Protein AF-A0A846CM39-F1 (a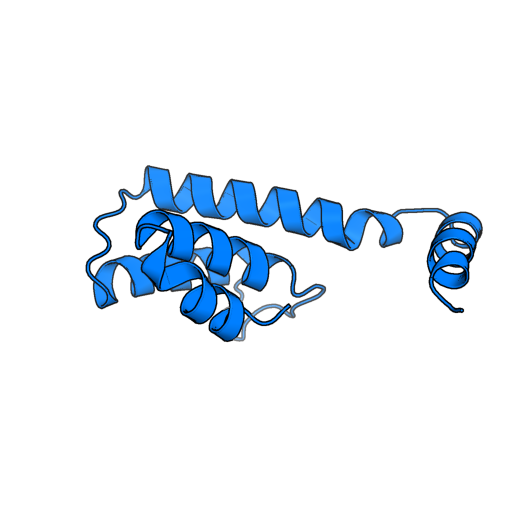fdb_monomer)

Nearest PDB structures (foldseek):
  8f5h-assembly1_A  TM=5.064E-01  e=7.065E-01  Mus musculus
  3n1e-assembly2_B  TM=4.448E-01  e=4.169E+00  Mus musculus

Mean predicted aligned error: 5.46 Å

pLDDT: mean 89.94, std 10.09, range [50.84, 97.75]

Radius of gyration: 15.95 Å; Cα contacts (8 Å, |Δi|>4): 79; chains: 1; bounding box: 31×35×42 Å

Structure (mmCIF, N/CA/C/O backbone):
data_AF-A0A846CM39-F1
#
_entry.id   AF-A0A846CM39-F1
#
loop_
_atom_site.group_PDB
_atom_site.id
_atom_site.type_symbol
_atom_site.label_atom_id
_atom_site.label_alt_id
_atom_site.label_comp_id
_atom_site.label_asym_id
_atom_site.label_entity_id
_atom_site.label_seq_id
_atom_site.pdbx_PDB_ins_code
_atom_site.Cartn_x
_atom_site.Cartn_y
_atom_site.Cartn_z
_atom_site.occupancy
_atom_site.B_iso_or_equiv
_atom_site.auth_seq_id
_atom_site.auth_comp_id
_atom_site.auth_asym_id
_atom_site.auth_atom_id
_atom_site.pdbx_PDB_model_num
ATOM 1 N N . MET A 1 1 ? -9.009 -4.241 -10.379 1.00 62.69 1 MET A N 1
AT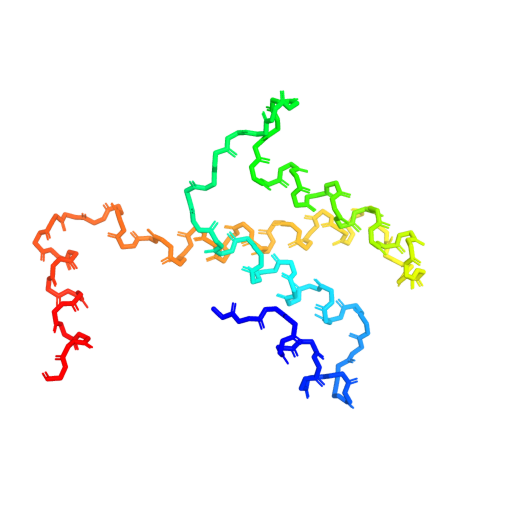OM 2 C CA . MET A 1 1 ? -10.070 -4.486 -9.369 1.00 62.69 1 MET A CA 1
ATOM 3 C C . MET A 1 1 ? -10.538 -3.164 -8.771 1.00 62.69 1 MET A C 1
ATOM 5 O O . MET A 1 1 ? -9.735 -2.246 -8.699 1.00 62.69 1 MET A O 1
ATOM 9 N N . SER A 1 2 ? -11.801 -3.052 -8.340 1.00 87.12 2 SER A N 1
ATOM 10 C CA . SER A 1 2 ? -12.319 -1.842 -7.675 1.00 87.12 2 SER A CA 1
ATOM 11 C C . SER A 1 2 ? -12.212 -1.961 -6.152 1.00 87.12 2 SER A C 1
ATOM 13 O O . SER A 1 2 ? -12.858 -2.824 -5.556 1.00 87.12 2 SER A O 1
ATOM 15 N N . ALA A 1 3 ? -11.422 -1.084 -5.521 1.00 91.31 3 ALA A N 1
ATOM 16 C CA . ALA A 1 3 ? -11.246 -1.056 -4.065 1.00 91.31 3 ALA A CA 1
ATOM 17 C C . ALA A 1 3 ? -12.563 -0.792 -3.316 1.00 91.31 3 ALA A C 1
ATOM 19 O O . ALA A 1 3 ? -12.812 -1.391 -2.274 1.00 91.31 3 ALA A O 1
ATOM 20 N N . VAL A 1 4 ? -13.437 0.050 -3.877 1.00 91.94 4 VAL A N 1
ATOM 21 C CA . VAL A 1 4 ? -14.748 0.378 -3.293 1.00 91.94 4 VAL A CA 1
ATOM 22 C C . VAL A 1 4 ? -15.652 -0.852 -3.243 1.00 91.94 4 VAL A C 1
ATOM 24 O O . VAL A 1 4 ? -16.272 -1.126 -2.218 1.00 91.94 4 VAL A O 1
ATOM 27 N N . VAL A 1 5 ? -15.696 -1.622 -4.334 1.00 93.19 5 VAL A N 1
ATOM 28 C CA . VAL A 1 5 ? -16.497 -2.853 -4.397 1.00 93.19 5 VAL A CA 1
ATOM 29 C C . VAL A 1 5 ? -15.956 -3.886 -3.412 1.00 93.19 5 VAL A C 1
ATOM 31 O O . VAL A 1 5 ? -16.727 -4.447 -2.639 1.00 93.19 5 VAL A O 1
ATOM 34 N N . ALA A 1 6 ? -14.635 -4.091 -3.394 1.00 92.56 6 ALA A N 1
ATOM 35 C CA . ALA A 1 6 ? -13.977 -5.006 -2.466 1.00 92.56 6 ALA A CA 1
ATOM 36 C C . ALA A 1 6 ? -14.306 -4.661 -1.004 1.00 92.56 6 ALA A C 1
ATOM 38 O O . ALA A 1 6 ? -14.704 -5.538 -0.240 1.00 92.56 6 ALA A O 1
ATOM 39 N N . ALA A 1 7 ? -14.212 -3.379 -0.640 1.00 93.00 7 ALA A N 1
ATOM 40 C CA . ALA A 1 7 ? -14.542 -2.905 0.696 1.00 93.00 7 ALA A CA 1
ATOM 41 C C . ALA A 1 7 ? -16.001 -3.201 1.064 1.00 93.00 7 ALA A C 1
ATOM 43 O O . ALA A 1 7 ? -16.261 -3.762 2.124 1.00 93.00 7 ALA A O 1
ATOM 44 N N . LYS A 1 8 ? -16.943 -2.875 0.170 1.00 94.38 8 LYS A N 1
ATOM 45 C CA . LYS A 1 8 ? -18.377 -3.009 0.445 1.00 94.38 8 LYS A CA 1
ATOM 46 C C . LYS A 1 8 ? -18.834 -4.460 0.551 1.00 94.38 8 LYS A C 1
ATOM 48 O O . LYS A 1 8 ? -19.649 -4.779 1.405 1.00 94.38 8 LYS A O 1
ATOM 53 N N . VAL A 1 9 ? -18.311 -5.340 -0.301 1.00 95.50 9 VAL A N 1
ATOM 54 C CA . VAL A 1 9 ? -18.668 -6.768 -0.291 1.00 95.50 9 VAL A CA 1
ATOM 55 C C . VAL A 1 9 ? -18.084 -7.481 0.930 1.00 95.50 9 VAL A C 1
ATOM 57 O O . VAL A 1 9 ? -18.699 -8.405 1.455 1.00 95.50 9 VAL A O 1
ATOM 60 N N . MET A 1 10 ? -16.906 -7.061 1.398 1.00 94.62 10 MET A N 1
ATOM 61 C CA . MET A 1 10 ? -16.213 -7.717 2.510 1.00 94.62 10 MET A CA 1
ATOM 62 C C . MET A 1 10 ? -16.509 -7.105 3.886 1.00 94.62 10 MET A C 1
ATOM 64 O O . MET A 1 10 ? -16.085 -7.675 4.891 1.00 94.62 10 MET A O 1
ATOM 68 N N . GLU A 1 11 ? -17.238 -5.986 3.961 1.00 94.56 11 GLU A N 1
ATOM 69 C CA . GLU A 1 11 ? -17.461 -5.247 5.215 1.00 94.56 11 GLU A CA 1
ATOM 70 C C . GLU A 1 11 ? -18.127 -6.082 6.319 1.00 94.56 11 GLU A C 1
ATOM 72 O O . GLU A 1 11 ? -17.862 -5.866 7.497 1.00 94.56 11 GLU A O 1
ATOM 77 N N . THR A 1 12 ? -18.955 -7.065 5.953 1.00 95.31 12 THR A N 1
ATOM 78 C CA . THR A 1 12 ? -19.648 -7.947 6.905 1.00 95.31 12 THR A CA 1
ATOM 79 C C . THR A 1 12 ? -18.774 -9.089 7.420 1.00 95.31 12 THR A C 1
ATOM 81 O O . THR A 1 12 ? -19.125 -9.728 8.408 1.00 95.31 12 THR A O 1
ATOM 84 N N . PHE A 1 13 ? -17.655 -9.374 6.750 1.00 95.62 13 PHE A N 1
ATOM 85 C CA . PHE A 1 13 ? -16.797 -10.528 7.034 1.00 95.62 13 PHE A CA 1
ATOM 86 C C . PHE A 1 13 ? -15.447 -10.134 7.633 1.00 95.62 13 PHE A C 1
ATOM 88 O O . PHE A 1 13 ? -14.803 -10.947 8.294 1.00 95.62 13 PHE A O 1
ATOM 95 N N . LEU A 1 14 ? -14.996 -8.903 7.387 1.00 95.38 14 LEU A N 1
ATOM 96 C CA . LEU A 1 14 ? -13.656 -8.447 7.724 1.00 95.38 14 LEU A CA 1
ATOM 97 C C . LEU A 1 14 ? -13.683 -7.229 8.642 1.00 95.38 14 LEU A C 1
ATOM 99 O O . LEU A 1 14 ? -14.540 -6.356 8.552 1.00 95.38 14 LEU A O 1
ATOM 103 N N . THR A 1 15 ? -12.681 -7.150 9.515 1.00 94.69 15 THR A N 1
ATOM 104 C CA . THR A 1 15 ? -12.487 -5.984 10.377 1.00 94.69 15 THR A CA 1
ATOM 105 C C . THR A 1 15 ? -12.046 -4.769 9.551 1.00 94.69 15 THR A C 1
ATOM 107 O O . THR A 1 15 ? -11.421 -4.934 8.496 1.00 94.69 15 THR A O 1
ATOM 110 N N . PRO A 1 16 ? -12.255 -3.536 10.052 1.00 93.56 16 PRO A N 1
ATOM 111 C CA . PRO A 1 16 ? -11.750 -2.326 9.402 1.00 93.56 16 PRO A CA 1
ATOM 112 C C . PRO A 1 16 ? -10.246 -2.374 9.107 1.00 93.56 16 PRO A C 1
ATOM 114 O O . PRO A 1 16 ? -9.812 -1.892 8.065 1.00 93.56 16 PRO A O 1
ATOM 117 N N . LYS A 1 17 ? -9.456 -3.018 9.981 1.00 94.62 17 LYS A N 1
ATOM 118 C CA . LYS A 1 17 ? -8.016 -3.227 9.771 1.00 94.62 17 LYS A CA 1
ATOM 119 C C . LYS A 1 17 ? -7.738 -4.079 8.529 1.00 94.62 17 LYS A C 1
ATOM 121 O O . LYS A 1 17 ? -6.917 -3.699 7.704 1.00 94.62 17 LYS A O 1
ATOM 126 N N . HIS A 1 18 ? -8.443 -5.198 8.360 1.00 95.19 18 HIS A N 1
ATOM 127 C CA . HIS A 1 18 ? -8.272 -6.054 7.182 1.00 95.19 18 HIS A CA 1
ATOM 128 C C . HIS A 1 18 ? -8.723 -5.356 5.894 1.00 95.19 18 HIS A C 1
ATOM 130 O O . HIS A 1 18 ? -8.022 -5.418 4.887 1.00 95.19 18 HIS A O 1
ATOM 136 N N . LEU A 1 19 ? -9.856 -4.646 5.925 1.00 95.50 19 LEU A N 1
ATOM 137 C CA . LEU A 1 19 ? -10.335 -3.876 4.772 1.00 95.50 19 LEU A CA 1
ATOM 138 C C . LEU A 1 19 ? -9.325 -2.799 4.365 1.00 95.50 19 LEU A C 1
ATOM 140 O O . LEU A 1 19 ? -9.048 -2.634 3.180 1.00 95.50 19 LEU A O 1
ATOM 144 N N . PHE A 1 20 ? -8.732 -2.115 5.344 1.00 95.19 20 PHE A N 1
ATOM 145 C CA . PHE A 1 20 ? -7.682 -1.126 5.124 1.00 95.19 20 PHE A CA 1
ATOM 146 C C . PHE A 1 20 ? -6.455 -1.725 4.425 1.00 95.19 20 PHE A C 1
ATOM 148 O O . PHE A 1 20 ? -5.980 -1.153 3.444 1.00 95.19 20 PHE A O 1
ATOM 155 N N . GLU A 1 21 ? -5.978 -2.896 4.867 1.00 95.69 21 GLU A N 1
ATOM 156 C CA . GLU A 1 21 ? -4.864 -3.592 4.207 1.00 95.69 21 GLU A CA 1
ATOM 157 C C . GLU A 1 21 ? -5.205 -3.997 2.764 1.00 95.69 21 GLU A C 1
ATOM 159 O O . GLU A 1 21 ? -4.394 -3.807 1.855 1.00 95.69 21 GLU A O 1
ATOM 164 N N . ILE A 1 22 ? -6.411 -4.522 2.535 1.00 95.31 22 ILE A N 1
ATOM 165 C CA . ILE A 1 22 ? -6.862 -4.958 1.206 1.00 95.31 22 ILE A CA 1
ATOM 166 C C . ILE A 1 22 ? -6.976 -3.769 0.250 1.00 95.31 22 ILE A C 1
ATOM 168 O O . ILE A 1 22 ? -6.490 -3.837 -0.878 1.00 95.31 22 ILE A O 1
ATOM 172 N N . ILE A 1 23 ? -7.584 -2.667 0.693 1.00 95.50 23 ILE A N 1
ATOM 173 C CA . ILE A 1 23 ? -7.702 -1.441 -0.104 1.00 95.50 23 ILE A CA 1
ATOM 174 C C . ILE A 1 23 ? -6.310 -0.905 -0.456 1.00 95.50 23 ILE A C 1
ATOM 176 O O . ILE A 1 23 ? -6.074 -0.561 -1.613 1.00 95.50 23 ILE A O 1
ATOM 180 N N . ALA A 1 24 ? -5.379 -0.884 0.506 1.00 96.38 24 ALA A N 1
ATOM 181 C CA . ALA A 1 24 ? -4.001 -0.462 0.267 1.00 96.38 24 ALA A CA 1
ATOM 182 C C . ALA A 1 24 ? -3.313 -1.314 -0.811 1.00 96.38 24 ALA A C 1
ATOM 184 O O . ALA A 1 24 ? -2.652 -0.778 -1.701 1.00 96.38 24 ALA A O 1
ATOM 185 N N . CYS A 1 25 ? -3.525 -2.632 -0.768 1.00 96.00 25 CYS A N 1
ATOM 186 C CA . CYS A 1 25 ? -3.008 -3.565 -1.762 1.00 96.00 25 CYS A CA 1
ATOM 187 C C . CYS A 1 25 ? -3.583 -3.289 -3.157 1.00 96.00 25 CYS A C 1
ATOM 189 O O . CYS A 1 25 ? -2.825 -3.233 -4.122 1.00 96.00 25 CYS A O 1
ATOM 191 N N . ILE A 1 26 ? -4.898 -3.071 -3.270 1.00 94.69 26 ILE A N 1
ATOM 192 C CA . ILE A 1 26 ? -5.553 -2.775 -4.554 1.00 94.69 26 ILE A CA 1
ATOM 193 C C . ILE A 1 26 ? -5.045 -1.446 -5.128 1.00 94.69 26 ILE A C 1
ATOM 195 O O . ILE A 1 26 ? -4.674 -1.395 -6.297 1.00 94.69 26 ILE A O 1
ATOM 199 N N .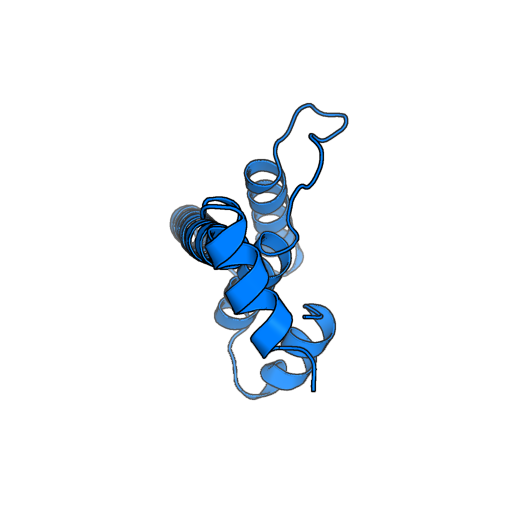 GLU A 1 27 ? -4.962 -0.388 -4.320 1.00 94.12 27 GLU A N 1
ATOM 200 C CA . GLU A 1 27 ? -4.441 0.916 -4.760 1.00 94.12 27 GLU A CA 1
ATOM 201 C C . GLU A 1 27 ? -2.983 0.806 -5.247 1.00 94.12 27 GLU A C 1
ATOM 203 O O . GLU A 1 27 ? -2.616 1.393 -6.266 1.00 94.12 27 GLU A O 1
ATOM 208 N N . ALA A 1 28 ? -2.152 0.014 -4.558 1.00 94.38 28 ALA A N 1
ATOM 209 C CA . ALA A 1 28 ? -0.758 -0.202 -4.945 1.00 94.38 28 ALA A CA 1
ATOM 210 C C . ALA A 1 28 ? -0.606 -0.931 -6.288 1.00 94.38 28 ALA A C 1
ATOM 212 O O . ALA A 1 28 ? 0.401 -0.731 -6.964 1.00 94.38 28 ALA A O 1
ATOM 213 N N . THR A 1 29 ? -1.582 -1.759 -6.684 1.00 93.50 29 THR A N 1
ATOM 214 C CA . THR A 1 29 ? -1.562 -2.472 -7.976 1.00 93.50 29 THR A CA 1
ATOM 215 C C . THR A 1 29 ? -1.889 -1.603 -9.185 1.00 93.50 29 THR A C 1
ATOM 217 O O . THR A 1 29 ? -1.757 -2.074 -10.304 1.00 93.50 29 THR A O 1
ATOM 220 N N . ILE A 1 30 ? -2.271 -0.333 -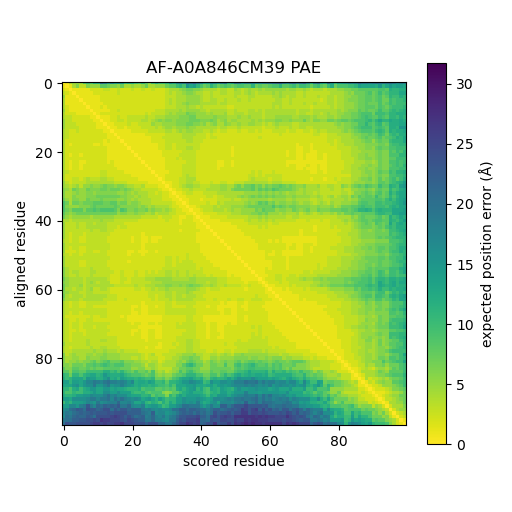9.012 1.00 90.81 30 ILE A N 1
ATOM 221 C CA . ILE A 1 30 ? -2.423 0.589 -10.146 1.00 90.81 30 ILE A CA 1
ATOM 222 C C . ILE A 1 30 ? -1.013 0.914 -10.670 1.00 90.81 30 ILE A C 1
ATOM 224 O O . ILE A 1 30 ? -0.274 1.633 -9.983 1.00 90.81 30 ILE A O 1
ATOM 228 N N . PRO A 1 31 ? -0.608 0.398 -11.847 1.00 84.44 31 PRO A N 1
ATOM 229 C CA . PRO A 1 31 ? 0.781 0.444 -12.275 1.00 84.44 31 PRO A CA 1
ATOM 230 C C . PRO A 1 31 ? 1.141 1.807 -12.886 1.00 84.44 31 PRO A C 1
ATOM 232 O O . PRO A 1 31 ? 0.271 2.581 -13.280 1.00 84.44 31 PRO A O 1
ATOM 235 N N . PHE A 1 32 ? 2.446 2.087 -12.979 1.00 85.62 32 PHE A N 1
ATOM 236 C CA . PHE A 1 32 ? 3.019 3.228 -13.717 1.00 85.62 32 PHE A CA 1
ATOM 237 C C . PHE A 1 32 ? 2.435 4.605 -13.362 1.00 85.62 32 PHE A C 1
ATOM 239 O O . PHE A 1 32 ? 2.297 5.481 -14.217 1.00 85.62 32 PHE A O 1
ATOM 246 N N . GLN A 1 33 ? 2.094 4.823 -12.091 1.00 89.06 33 GLN A N 1
ATOM 247 C CA . GLN A 1 33 ? 1.593 6.125 -11.668 1.00 89.06 33 GLN A CA 1
ATOM 248 C C . GLN A 1 33 ? 2.709 7.182 -11.743 1.00 89.06 33 GLN A C 1
ATOM 250 O O . GLN A 1 33 ? 3.804 6.945 -11.224 1.00 89.06 33 GLN A O 1
ATOM 255 N N . PRO A 1 34 ? 2.438 8.373 -12.303 1.00 92.06 34 PRO A N 1
ATOM 256 C CA . PRO A 1 34 ? 3.421 9.446 -12.357 1.00 92.06 34 PRO A CA 1
ATOM 257 C C . PRO A 1 34 ? 3.734 9.976 -10.954 1.00 92.06 34 PRO A C 1
ATOM 259 O O . PRO A 1 34 ? 2.924 9.846 -10.025 1.00 92.06 34 PRO A O 1
ATOM 262 N N . ILE A 1 35 ? 4.893 10.623 -10.818 1.00 94.12 35 ILE A N 1
ATOM 263 C CA . ILE A 1 35 ? 5.273 11.379 -9.619 1.00 94.12 35 ILE A CA 1
ATOM 264 C C . ILE A 1 35 ? 4.233 12.488 -9.376 1.00 94.12 35 ILE A C 1
ATOM 266 O O . ILE A 1 35 ? 3.708 13.081 -10.320 1.00 94.12 35 ILE A O 1
ATOM 270 N N . SER A 1 36 ? 3.879 12.730 -8.110 1.00 92.38 36 SER A N 1
ATOM 271 C CA . SER A 1 36 ? 2.957 13.810 -7.731 1.00 92.38 36 SER A CA 1
ATOM 272 C C . SER A 1 36 ? 3.501 15.185 -8.118 1.00 92.38 36 SER A C 1
ATOM 274 O O . SER A 1 36 ? 4.709 15.363 -8.257 1.00 92.38 36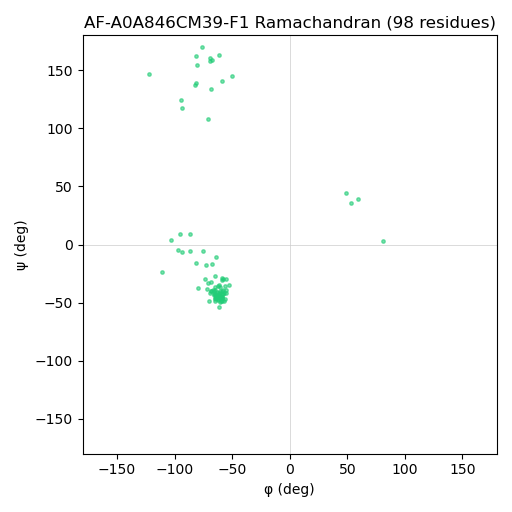 SER A O 1
ATOM 276 N N . LYS A 1 37 ? 2.625 16.196 -8.155 1.00 92.50 37 LYS A N 1
ATOM 277 C CA . LYS A 1 37 ? 3.045 17.607 -8.232 1.00 92.50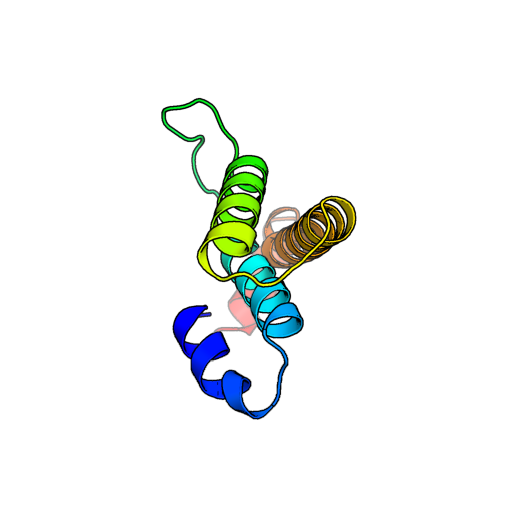 37 LYS A CA 1
ATOM 278 C C . LYS A 1 37 ? 3.995 17.988 -7.087 1.00 92.50 37 LYS A C 1
ATOM 280 O O . LYS A 1 37 ? 4.883 18.804 -7.286 1.00 92.50 37 LYS A O 1
ATOM 285 N N . ASP A 1 38 ? 3.845 17.335 -5.936 1.00 92.12 38 ASP A N 1
ATOM 286 C CA . ASP A 1 38 ? 4.668 17.531 -4.734 1.00 92.12 38 ASP A CA 1
ATOM 287 C C . ASP A 1 38 ? 5.956 16.682 -4.721 1.00 92.12 38 ASP A C 1
ATOM 289 O O . ASP A 1 38 ? 6.617 16.575 -3.694 1.00 92.12 38 ASP A O 1
ATOM 293 N N . GLY A 1 39 ? 6.298 16.015 -5.830 1.00 93.81 39 GLY A N 1
ATOM 294 C CA . GLY A 1 39 ? 7.518 15.205 -5.945 1.00 93.81 39 GLY A CA 1
ATOM 295 C C . GLY A 1 39 ? 7.435 13.792 -5.353 1.00 93.81 39 GLY A C 1
ATOM 296 O O . GLY A 1 39 ? 8.420 13.063 -5.393 1.00 93.81 39 GLY A O 1
ATOM 297 N N . LEU A 1 40 ? 6.272 13.375 -4.843 1.00 93.88 40 LEU A N 1
ATOM 298 C CA . LEU A 1 40 ? 6.096 12.068 -4.199 1.00 93.88 40 LEU A CA 1
ATOM 299 C C . LEU A 1 40 ? 5.876 10.932 -5.201 1.00 93.88 40 LEU A C 1
ATOM 301 O O . LEU A 1 40 ? 5.059 11.051 -6.123 1.00 93.88 40 LEU A O 1
ATOM 305 N N . ASN A 1 41 ? 6.529 9.795 -4.967 1.00 94.19 41 ASN A N 1
ATOM 306 C CA . ASN A 1 41 ? 6.265 8.560 -5.703 1.00 94.19 41 ASN A CA 1
ATOM 307 C C . ASN A 1 41 ? 4.958 7.880 -5.236 1.00 94.19 41 ASN A C 1
ATOM 309 O O . ASN A 1 41 ? 4.338 8.261 -4.240 1.00 94.19 41 ASN A O 1
ATOM 313 N N . ALA A 1 42 ? 4.505 6.863 -5.976 1.00 93.62 42 ALA A N 1
ATOM 314 C CA . ALA A 1 42 ? 3.236 6.182 -5.704 1.00 93.62 42 ALA A CA 1
ATOM 315 C C . ALA A 1 42 ? 3.166 5.571 -4.291 1.00 93.62 42 ALA A C 1
ATOM 317 O O . ALA A 1 42 ? 2.137 5.675 -3.622 1.00 93.62 42 ALA A O 1
ATOM 318 N N . THR A 1 43 ? 4.271 4.992 -3.818 1.00 94.06 43 THR A N 1
ATOM 319 C CA . THR A 1 43 ? 4.374 4.360 -2.496 1.00 94.06 43 THR A CA 1
ATOM 320 C C . THR A 1 43 ? 4.313 5.389 -1.370 1.00 94.06 43 THR A C 1
ATOM 322 O O . THR A 1 43 ? 3.624 5.179 -0.374 1.00 94.06 43 THR A O 1
ATOM 325 N N . GLU A 1 44 ? 4.989 6.526 -1.528 1.00 95.44 44 GLU A N 1
ATOM 326 C CA . GLU A 1 44 ? 4.952 7.634 -0.567 1.00 95.44 44 GLU A CA 1
ATOM 327 C C . GLU A 1 44 ? 3.554 8.245 -0.472 1.00 95.44 44 GLU A C 1
ATOM 329 O O . GLU A 1 44 ? 3.051 8.475 0.630 1.00 95.44 44 GLU A O 1
ATOM 334 N N . ARG A 1 45 ? 2.886 8.437 -1.617 1.00 95.44 45 ARG A N 1
ATOM 335 C CA . ARG A 1 45 ? 1.487 8.880 -1.642 1.00 95.44 45 ARG A CA 1
ATOM 336 C C . ARG A 1 45 ? 0.568 7.889 -0.945 1.00 95.44 45 ARG A C 1
ATOM 338 O O . ARG A 1 45 ? -0.281 8.308 -0.160 1.00 95.44 45 ARG A O 1
ATOM 345 N N . LEU A 1 46 ? 0.722 6.591 -1.217 1.00 95.69 46 LEU A N 1
ATOM 346 C CA . LEU A 1 46 ? -0.050 5.547 -0.544 1.00 95.69 46 LEU A CA 1
ATOM 347 C C . LEU A 1 46 ? 0.149 5.649 0.968 1.00 95.69 46 LEU A C 1
ATOM 349 O O . LEU A 1 46 ? -0.820 5.712 1.717 1.00 95.69 46 LEU A O 1
ATOM 353 N N . TYR A 1 47 ? 1.396 5.752 1.414 1.00 97.00 47 TYR A N 1
ATOM 354 C CA . TYR A 1 47 ? 1.718 5.871 2.825 1.00 97.00 47 TYR A CA 1
ATOM 355 C C . TYR A 1 47 ? 1.063 7.092 3.496 1.00 97.00 47 TYR A C 1
ATOM 357 O O . TYR A 1 47 ? 0.460 6.960 4.564 1.00 97.00 47 TYR A O 1
ATOM 365 N N . GLN A 1 48 ? 1.112 8.266 2.859 1.00 96.25 48 GLN A N 1
ATOM 366 C CA . GLN A 1 48 ? 0.443 9.471 3.363 1.00 96.25 48 GLN A CA 1
ATOM 367 C C . GLN A 1 48 ? -1.079 9.305 3.428 1.00 96.25 48 GLN A C 1
ATOM 369 O O . GLN A 1 48 ? -1.674 9.552 4.479 1.00 96.25 48 GLN A O 1
ATOM 374 N N . LYS A 1 49 ? -1.702 8.798 2.354 1.00 95.19 49 LYS A N 1
ATOM 375 C CA . LYS A 1 49 ? -3.146 8.517 2.314 1.00 95.19 49 LYS A CA 1
ATOM 376 C C . LYS A 1 49 ? -3.567 7.559 3.428 1.00 95.19 49 LYS A C 1
ATOM 378 O O . LYS A 1 49 ? -4.601 7.776 4.058 1.00 95.19 49 LYS A O 1
ATOM 383 N N . LEU A 1 50 ? -2.777 6.519 3.696 1.00 96.62 50 LEU A N 1
ATOM 384 C CA . LEU A 1 50 ? -3.056 5.557 4.762 1.00 96.62 50 LEU A CA 1
ATOM 385 C C . LEU A 1 50 ? -2.965 6.208 6.146 1.00 96.62 50 LEU A C 1
ATOM 387 O O . LEU A 1 50 ? -3.864 6.006 6.961 1.00 96.62 50 LEU A O 1
ATOM 391 N N . LYS A 1 51 ? -1.951 7.043 6.408 1.00 97.31 51 LYS A N 1
ATOM 392 C CA . LYS A 1 51 ? -1.871 7.806 7.665 1.00 97.31 51 LYS A CA 1
ATOM 393 C C . LYS A 1 51 ? -3.086 8.705 7.862 1.00 97.31 51 LYS A C 1
ATOM 395 O O . LYS A 1 51 ? -3.697 8.677 8.926 1.00 97.31 51 LYS A O 1
ATOM 400 N N . GLU A 1 52 ? -3.455 9.472 6.839 1.00 96.38 52 GLU A N 1
ATOM 401 C CA . GLU A 1 52 ? -4.630 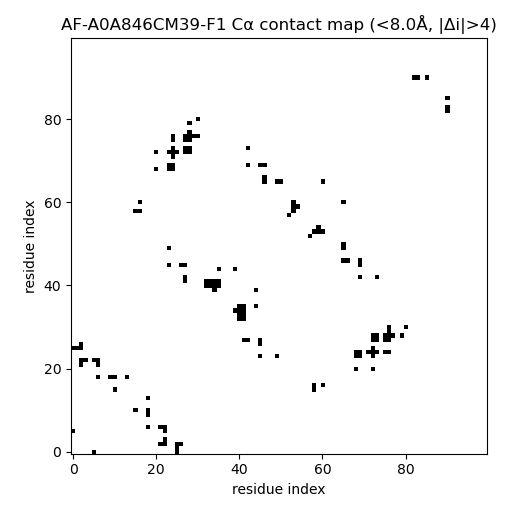10.340 6.902 1.00 96.38 52 GLU A CA 1
ATOM 402 C C . GLU A 1 52 ? -5.917 9.552 7.127 1.00 96.38 52 GLU A C 1
ATOM 404 O O . GLU A 1 52 ? -6.752 9.953 7.932 1.00 96.38 52 GLU A O 1
ATOM 409 N N . THR A 1 53 ? -6.079 8.429 6.430 1.00 95.31 53 THR A N 1
ATOM 410 C CA . THR A 1 53 ? -7.276 7.588 6.517 1.00 95.31 53 THR A CA 1
ATOM 411 C C . THR A 1 53 ? -7.384 6.917 7.884 1.00 95.31 53 THR A C 1
ATOM 413 O O . THR A 1 53 ? -8.470 6.891 8.455 1.00 95.31 53 THR A O 1
ATOM 416 N N . ASN A 1 54 ? -6.269 6.443 8.451 1.00 96.31 54 ASN A N 1
ATOM 417 C CA . ASN A 1 54 ? -6.229 5.879 9.802 1.00 96.31 54 ASN A CA 1
ATOM 418 C C . ASN A 1 54 ? -6.723 6.890 10.848 1.00 96.31 54 ASN A C 1
ATOM 420 O O . ASN A 1 54 ? -7.513 6.524 11.716 1.00 96.31 54 ASN A O 1
ATOM 424 N N . THR A 1 55 ? -6.311 8.158 10.719 1.00 95.81 55 THR A N 1
ATOM 425 C CA . THR A 1 55 ? -6.778 9.252 11.583 1.00 95.81 55 THR A CA 1
ATOM 426 C C . THR A 1 55 ? -8.241 9.607 11.313 1.00 95.81 55 THR A C 1
ATOM 428 O O . THR A 1 55 ? -9.031 9.691 12.244 1.00 95.81 55 THR A O 1
ATOM 431 N N . LYS A 1 56 ? -8.632 9.790 10.045 1.00 96.19 56 LYS A N 1
ATOM 432 C CA . LYS A 1 56 ? -9.996 10.199 9.656 1.00 96.19 56 LYS A CA 1
ATOM 433 C C . LYS A 1 56 ? -11.057 9.169 10.058 1.00 96.19 56 LYS A C 1
ATOM 435 O O . LYS A 1 56 ? -12.163 9.553 10.418 1.00 96.19 56 LYS A O 1
ATOM 440 N N . LEU A 1 57 ? -10.728 7.879 9.987 1.00 93.00 57 LEU A N 1
ATOM 441 C CA . LEU A 1 57 ? -11.652 6.774 10.259 1.00 93.00 57 LEU A CA 1
ATOM 442 C C . LEU A 1 57 ? -11.442 6.118 11.634 1.00 93.00 57 LEU A C 1
ATOM 444 O O . LEU A 1 57 ? -12.118 5.138 11.933 1.00 93.00 57 LEU A O 1
ATOM 448 N N . ASN A 1 58 ? -10.525 6.633 12.465 1.00 94.00 58 ASN A N 1
ATOM 449 C CA . ASN A 1 58 ? -10.202 6.099 13.797 1.00 94.00 58 ASN A CA 1
ATOM 450 C C . ASN A 1 58 ? -9.948 4.576 13.813 1.00 94.00 58 ASN A C 1
ATOM 452 O O . ASN A 1 58 ? -10.429 3.855 14.686 1.00 94.00 58 ASN A O 1
ATOM 456 N N . ILE A 1 59 ? -9.178 4.071 12.840 1.00 92.12 59 ILE A N 1
ATOM 457 C CA . ILE A 1 59 ? -8.887 2.627 12.702 1.00 92.12 59 ILE A CA 1
ATOM 458 C C . ILE A 1 59 ? -7.915 2.146 13.802 1.00 92.12 59 ILE A C 1
ATOM 460 O O . ILE A 1 59 ? -7.845 0.951 14.099 1.00 92.12 59 ILE A O 1
ATOM 464 N N . ASN A 1 60 ? -7.211 3.076 14.461 1.00 94.38 60 ASN A N 1
ATOM 465 C CA . ASN A 1 60 ? -6.283 2.824 15.570 1.00 94.38 60 ASN A CA 1
ATOM 466 C C . ASN A 1 60 ? -5.127 1.877 15.198 1.00 94.38 60 ASN A C 1
ATOM 468 O O . ASN A 1 60 ? -4.724 1.023 15.990 1.00 94.38 60 ASN A O 1
ATOM 472 N N . LEU A 1 61 ? -4.589 2.019 13.983 1.00 94.00 61 LEU A N 1
ATOM 473 C CA . LEU A 1 61 ? -3.334 1.378 13.588 1.00 94.00 61 LEU A CA 1
ATOM 474 C C . LEU A 1 61 ? -2.139 2.189 14.091 1.00 94.00 61 LEU A C 1
ATOM 476 O O . LEU A 1 61 ? -2.110 3.420 13.992 1.00 94.00 61 LEU A O 1
ATOM 480 N N . SER A 1 62 ? -1.130 1.481 14.583 1.00 96.38 62 SER A N 1
ATOM 481 C CA . SER A 1 62 ? 0.188 2.028 14.880 1.00 96.38 62 SER A CA 1
ATOM 482 C C . SER A 1 62 ? 0.945 2.396 13.600 1.00 96.38 62 SER A C 1
ATOM 484 O O . SER A 1 62 ? 0.683 1.885 12.510 1.00 96.38 62 SER A O 1
ATOM 486 N N . TYR A 1 63 ? 1.959 3.251 13.741 1.00 94.69 63 TYR A N 1
ATOM 487 C CA . TYR A 1 63 ? 2.867 3.592 12.643 1.00 94.69 63 TYR A CA 1
ATOM 488 C C . TYR A 1 63 ? 3.523 2.344 12.023 1.00 94.69 63 TYR A C 1
ATOM 490 O O . TYR A 1 63 ? 3.654 2.253 10.804 1.00 94.69 63 TYR A O 1
ATOM 498 N N . GLY A 1 64 ? 3.893 1.366 12.861 1.00 96.81 64 GLY A N 1
ATOM 499 C CA . GLY A 1 64 ? 4.472 0.097 12.418 1.00 96.81 64 GLY A CA 1
ATOM 500 C C . GLY A 1 64 ? 3.503 -0.735 11.577 1.00 96.81 64 GLY A C 1
ATOM 501 O O . GLY A 1 64 ? 3.886 -1.219 10.516 1.00 96.81 64 GLY A O 1
ATOM 502 N N . GLU A 1 65 ? 2.235 -0.841 11.986 1.00 96.81 65 GLU A N 1
ATOM 503 C CA . GLU A 1 65 ? 1.207 -1.556 11.212 1.00 96.81 65 GLU A CA 1
ATOM 504 C C . GLU A 1 65 ? 0.955 -0.899 9.843 1.00 96.81 65 GLU A C 1
ATOM 506 O O . GLU A 1 65 ? 0.843 -1.595 8.831 1.00 96.81 65 GLU A O 1
ATOM 511 N N . ILE A 1 66 ? 0.920 0.438 9.778 1.00 97.25 66 ILE A N 1
ATOM 512 C CA . ILE A 1 66 ? 0.769 1.162 8.504 1.00 97.25 66 ILE A CA 1
ATOM 513 C C . ILE A 1 66 ? 1.977 0.899 7.597 1.00 97.25 66 ILE A C 1
ATOM 515 O O . ILE A 1 66 ? 1.815 0.627 6.407 1.00 97.25 66 ILE A O 1
ATOM 519 N N . TYR A 1 67 ? 3.190 0.947 8.148 1.00 97.31 67 TYR A N 1
ATOM 520 C CA . TYR A 1 67 ? 4.408 0.685 7.388 1.00 97.31 67 TYR A CA 1
ATOM 521 C C . TYR A 1 67 ? 4.452 -0.748 6.834 1.00 97.31 67 TYR A C 1
ATOM 523 O O . TYR A 1 67 ? 4.747 -0.951 5.653 1.00 97.31 67 TYR A O 1
ATOM 531 N N . GLU A 1 68 ? 4.087 -1.747 7.641 1.00 97.75 68 GLU A N 1
ATOM 532 C CA . GLU A 1 68 ? 3.990 -3.133 7.173 1.00 97.75 68 GLU A CA 1
ATOM 533 C C . GLU A 1 68 ? 2.894 -3.315 6.115 1.00 97.75 68 GLU A C 1
ATOM 535 O O . GLU A 1 68 ? 3.104 -4.036 5.137 1.00 97.75 68 GLU A O 1
ATOM 540 N N . THR A 1 69 ? 1.768 -2.608 6.238 1.00 97.56 69 THR A N 1
ATOM 541 C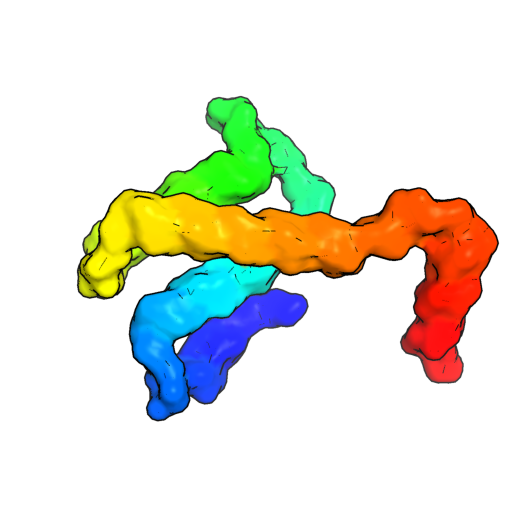 CA . THR A 1 69 ? 0.710 -2.592 5.214 1.00 97.56 69 THR A CA 1
ATOM 542 C C . THR A 1 69 ? 1.240 -2.085 3.872 1.00 97.56 69 THR A C 1
ATOM 544 O O . THR A 1 69 ? 1.019 -2.717 2.835 1.00 97.56 69 THR A O 1
ATOM 547 N N . VAL A 1 70 ? 2.003 -0.987 3.873 1.00 97.56 70 VAL A N 1
ATOM 548 C CA . VAL A 1 70 ? 2.636 -0.463 2.653 1.00 97.56 70 VAL A CA 1
ATOM 549 C C . VAL A 1 70 ? 3.619 -1.473 2.070 1.00 97.56 70 VAL A C 1
ATOM 551 O O . VAL A 1 70 ? 3.568 -1.749 0.873 1.00 97.56 70 VAL A O 1
ATOM 554 N N . LYS A 1 71 ? 4.469 -2.095 2.895 1.00 97.56 71 LYS A N 1
ATOM 555 C CA . LYS A 1 71 ? 5.414 -3.124 2.428 1.00 97.56 71 LYS A CA 1
ATOM 556 C C . LYS A 1 71 ? 4.715 -4.315 1.776 1.00 97.56 71 LYS A C 1
ATOM 558 O O . LYS A 1 71 ? 5.162 -4.770 0.723 1.00 97.56 71 LYS A O 1
ATOM 563 N N . LYS A 1 72 ? 3.637 -4.827 2.380 1.00 96.69 72 LYS A N 1
ATOM 564 C CA . LYS A 1 72 ? 2.816 -5.899 1.788 1.00 96.69 72 LYS A CA 1
ATOM 565 C C . LYS A 1 72 ? 2.261 -5.465 0.428 1.00 96.69 72 LYS A C 1
ATOM 567 O O . LYS A 1 72 ? 2.397 -6.202 -0.546 1.00 96.69 72 LYS A O 1
ATOM 572 N N . SER A 1 73 ? 1.720 -4.250 0.359 1.00 96.38 73 SER A N 1
ATOM 573 C CA . SER A 1 73 ? 1.109 -3.689 -0.851 1.00 96.38 73 SER A CA 1
ATOM 574 C C . SER A 1 73 ? 2.121 -3.539 -1.995 1.00 96.38 73 SER A C 1
ATOM 576 O O . SER A 1 73 ? 1.845 -3.962 -3.112 1.00 96.38 73 SER A O 1
ATOM 578 N N . VAL A 1 74 ? 3.329 -3.036 -1.708 1.00 94.94 74 VAL A N 1
ATOM 579 C CA . VAL A 1 74 ? 4.420 -2.902 -2.695 1.00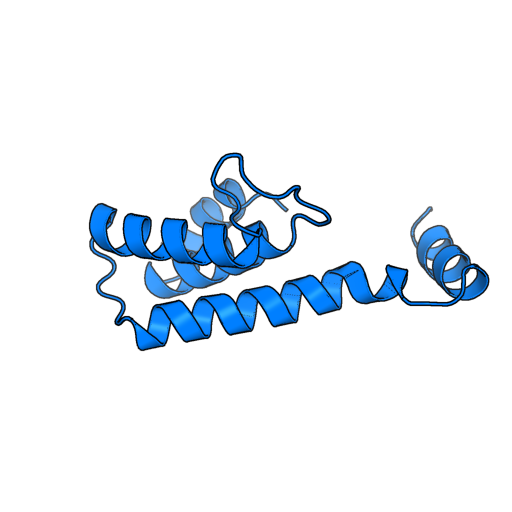 94.94 74 VAL A CA 1
ATOM 580 C C . VAL A 1 74 ? 4.917 -4.261 -3.190 1.00 94.94 74 VAL A C 1
ATOM 582 O O . VAL A 1 74 ? 5.191 -4.440 -4.372 1.00 94.94 74 VAL A O 1
ATOM 585 N N . ARG A 1 75 ? 5.036 -5.255 -2.301 1.00 95.31 75 ARG A N 1
ATOM 586 C CA . ARG A 1 75 ? 5.416 -6.617 -2.714 1.00 95.31 75 ARG A CA 1
ATOM 587 C C . ARG A 1 75 ? 4.384 -7.217 -3.663 1.00 95.31 75 ARG A C 1
ATOM 589 O O . ARG A 1 75 ? 4.765 -7.862 -4.637 1.00 95.31 75 ARG A O 1
ATOM 596 N N . LEU A 1 76 ? 3.099 -7.008 -3.376 1.00 94.56 76 LEU A N 1
ATOM 597 C CA . LEU A 1 76 ? 2.021 -7.474 -4.238 1.00 94.56 76 LEU A CA 1
ATOM 598 C C . LEU A 1 76 ? 2.057 -6.773 -5.599 1.00 94.56 76 LEU A C 1
ATOM 600 O O . LEU A 1 76 ? 2.020 -7.464 -6.612 1.00 94.56 76 LEU A O 1
ATOM 604 N N . SER A 1 77 ? 2.178 -5.444 -5.629 1.00 93.12 77 SER A N 1
ATOM 605 C CA . SER A 1 77 ? 2.185 -4.685 -6.883 1.00 93.12 77 SER A CA 1
ATOM 606 C C . SER A 1 77 ? 3.390 -5.009 -7.762 1.00 93.12 77 SER A C 1
ATOM 608 O O . SER A 1 77 ? 3.232 -5.198 -8.962 1.00 93.12 77 SER A O 1
ATOM 610 N N . ASN A 1 78 ? 4.576 -5.188 -7.175 1.00 91.69 78 ASN A N 1
ATOM 611 C CA . ASN A 1 78 ? 5.759 -5.624 -7.920 1.00 91.69 78 ASN A CA 1
ATOM 612 C C . ASN A 1 78 ? 5.570 -7.013 -8.549 1.00 91.69 78 ASN A C 1
ATOM 614 O O . ASN A 1 78 ? 6.081 -7.272 -9.636 1.00 91.69 78 ASN A O 1
ATOM 618 N N . ARG A 1 79 ? 4.837 -7.913 -7.879 1.00 89.88 79 ARG A N 1
ATOM 619 C CA . ARG A 1 79 ? 4.495 -9.225 -8.441 1.00 89.88 79 ARG A CA 1
ATOM 620 C C . ARG A 1 79 ? 3.456 -9.107 -9.557 1.00 89.88 79 ARG A C 1
ATOM 622 O O . ARG A 1 79 ? 3.585 -9.813 -10.552 1.00 89.88 79 ARG A O 1
ATOM 629 N N . ASP A 1 80 ? 2.478 -8.219 -9.405 1.00 88.25 80 ASP A N 1
ATOM 630 C CA . ASP A 1 80 ? 1.415 -7.967 -10.387 1.00 88.25 80 ASP A CA 1
ATOM 631 C C . ASP A 1 80 ? 1.980 -7.529 -11.748 1.00 88.25 80 ASP A C 1
ATOM 633 O O . ASP A 1 80 ? 1.579 -8.034 -12.791 1.00 88.25 80 ASP A O 1
ATOM 637 N N . VAL A 1 81 ? 3.016 -6.684 -11.738 1.00 87.00 81 VAL A N 1
ATOM 638 C CA . VAL A 1 81 ? 3.697 -6.225 -12.963 1.00 87.00 81 VAL A CA 1
ATOM 639 C C . VAL A 1 81 ? 4.949 -7.030 -13.326 1.00 87.00 81 VAL A C 1
ATOM 641 O O . VAL A 1 81 ? 5.685 -6.644 -14.232 1.00 87.00 81 VAL A O 1
ATOM 644 N N . SER A 1 82 ? 5.221 -8.155 -12.657 1.00 85.75 82 SER A N 1
ATOM 645 C CA . SER A 1 82 ? 6.464 -8.923 -12.868 1.00 85.75 82 SER A CA 1
ATOM 646 C C . SER A 1 82 ? 6.654 -9.404 -14.313 1.00 85.75 82 SER A C 1
ATOM 648 O O . SER A 1 82 ? 7.784 -9.486 -14.794 1.00 85.75 82 SER A O 1
ATOM 650 N N . GLY A 1 83 ? 5.557 -9.637 -15.043 1.00 81.00 83 GLY A N 1
ATOM 651 C CA . GLY A 1 83 ? 5.583 -9.999 -16.462 1.00 81.00 83 GLY A CA 1
ATOM 652 C C . GLY A 1 83 ? 6.276 -8.962 -17.353 1.00 81.00 83 GLY A C 1
ATOM 653 O O . GLY A 1 83 ? 6.936 -9.347 -18.312 1.00 81.00 83 GLY A O 1
ATOM 654 N N . PHE A 1 84 ? 6.228 -7.671 -17.005 1.00 82.56 84 PHE A N 1
ATOM 655 C CA . PHE A 1 84 ? 6.885 -6.602 -17.774 1.00 82.56 84 PHE A CA 1
ATOM 656 C C . PHE A 1 84 ? 8.418 -6.669 -17.733 1.00 82.56 84 PHE A C 1
ATOM 658 O O . PHE A 1 84 ? 9.078 -6.054 -18.566 1.00 82.56 84 PHE A O 1
ATOM 665 N N . ALA A 1 85 ? 8.991 -7.409 -16.781 1.00 83.00 85 ALA A N 1
ATOM 666 C CA . ALA A 1 85 ? 10.427 -7.665 -16.720 1.00 83.00 85 ALA A CA 1
ATOM 667 C C . ALA A 1 85 ? 10.857 -8.883 -17.564 1.00 83.00 85 ALA A C 1
ATOM 669 O O . ALA A 1 85 ? 12.050 -9.164 -17.667 1.00 83.00 85 ALA A O 1
ATOM 670 N N . SER A 1 86 ? 9.906 -9.628 -18.141 1.00 84.56 86 SER A N 1
ATOM 671 C CA . SER A 1 86 ? 10.198 -10.814 -18.952 1.00 84.56 86 SER A CA 1
ATOM 672 C C . SER A 1 86 ? 10.616 -10.435 -20.379 1.00 84.56 86 SER A C 1
ATOM 674 O O . SER A 1 86 ? 10.195 -9.395 -20.888 1.00 84.56 86 SER A O 1
ATOM 676 N N . PRO A 1 87 ? 11.397 -11.290 -21.069 1.00 85.56 87 PRO A N 1
ATOM 677 C CA . PRO A 1 87 ? 11.619 -11.167 -22.506 1.00 85.56 87 PRO A CA 1
ATOM 678 C C . PRO A 1 87 ? 10.300 -11.021 -23.272 1.00 85.56 87 PRO A C 1
ATOM 680 O O . PRO A 1 87 ? 9.298 -11.645 -22.917 1.00 85.56 87 PRO A O 1
ATOM 683 N N . SER A 1 88 ? 10.312 -10.232 -24.348 1.00 79.06 88 SER A N 1
ATOM 684 C CA . SER A 1 88 ? 9.107 -9.903 -25.120 1.00 79.06 88 SER A CA 1
ATOM 685 C C . SER A 1 88 ? 8.363 -11.135 -25.640 1.00 79.06 88 SER A C 1
ATOM 687 O O . SER A 1 88 ? 7.136 -11.128 -25.636 1.00 79.06 88 SER A O 1
ATOM 689 N N . SER A 1 89 ? 9.073 -12.203 -26.022 1.00 80.94 89 SER A N 1
ATOM 690 C CA . SER A 1 89 ? 8.473 -13.479 -26.438 1.00 80.94 89 SER A CA 1
ATOM 691 C C . SER A 1 89 ? 7.642 -14.119 -25.323 1.00 80.94 89 SER A C 1
ATOM 693 O O . SER A 1 89 ? 6.474 -14.419 -25.527 1.00 80.94 89 SER A O 1
ATOM 695 N N . ILE A 1 90 ? 8.205 -14.229 -24.118 1.00 78.06 90 ILE A N 1
ATOM 696 C CA . ILE A 1 90 ? 7.535 -14.816 -22.947 1.00 78.06 90 ILE A CA 1
ATOM 697 C C . ILE A 1 90 ? 6.357 -13.942 -22.494 1.00 78.06 90 ILE A C 1
ATOM 699 O O . ILE A 1 90 ? 5.305 -14.454 -22.114 1.00 78.06 90 ILE A O 1
ATOM 703 N N . PHE A 1 91 ? 6.514 -12.616 -22.530 1.00 77.75 91 PHE A N 1
ATOM 704 C CA . PHE A 1 91 ? 5.435 -11.686 -22.197 1.00 77.75 91 PHE A CA 1
ATOM 705 C C . PHE A 1 91 ? 4.254 -11.807 -23.170 1.00 77.75 91 PHE A C 1
ATOM 707 O O . PHE A 1 91 ? 3.105 -11.864 -22.728 1.00 77.75 91 PHE A O 1
ATOM 714 N N . LEU A 1 92 ? 4.531 -11.885 -24.477 1.00 77.31 92 LEU A N 1
ATOM 715 C CA . LEU A 1 92 ? 3.515 -12.112 -25.501 1.00 77.31 92 LEU A CA 1
ATOM 716 C C . LEU A 1 92 ? 2.833 -13.467 -25.285 1.00 77.31 92 LEU A C 1
ATOM 718 O O . LEU A 1 92 ? 1.618 -13.480 -25.124 1.00 77.31 92 LEU A O 1
ATOM 722 N N . ASP A 1 93 ? 3.573 -14.571 -25.180 1.00 77.50 93 ASP A N 1
ATOM 723 C CA . ASP A 1 93 ? 2.991 -15.913 -25.004 1.00 77.50 93 ASP A CA 1
ATOM 724 C C . ASP A 1 93 ? 2.056 -15.993 -23.780 1.00 77.50 93 ASP A C 1
ATOM 726 O O . ASP A 1 93 ? 0.949 -16.531 -23.859 1.00 77.50 93 ASP A O 1
ATOM 730 N N . ASN A 1 94 ? 2.448 -15.382 -22.656 1.00 71.50 94 ASN A N 1
ATOM 731 C CA . ASN A 1 94 ? 1.615 -15.309 -21.450 1.00 71.50 94 ASN A CA 1
ATOM 732 C C . ASN A 1 94 ? 0.369 -14.424 -21.622 1.00 71.50 94 ASN A C 1
ATOM 734 O O . ASN A 1 94 ? -0.661 -14.694 -21.008 1.00 71.50 94 ASN A O 1
ATOM 738 N N . THR A 1 95 ? 0.452 -13.371 -22.439 1.00 65.38 95 THR A N 1
ATOM 739 C CA . THR A 1 95 ? -0.664 -12.444 -22.693 1.00 65.38 95 THR A CA 1
ATOM 740 C C . THR A 1 95 ? -1.653 -13.017 -23.710 1.00 65.38 95 THR A C 1
ATOM 742 O O . THR A 1 95 ? -2.859 -12.858 -23.551 1.00 65.38 95 THR A O 1
ATOM 745 N N . TRP A 1 96 ? -1.167 -13.723 -24.735 1.00 60.84 96 TRP A N 1
ATOM 746 C CA . TRP A 1 96 ? -2.002 -14.334 -25.773 1.00 60.84 96 TRP A CA 1
ATOM 747 C C . TRP A 1 96 ? -2.762 -15.567 -25.270 1.00 60.84 96 TRP A C 1
ATOM 749 O O . TRP A 1 96 ? -3.897 -15.766 -25.684 1.00 60.84 96 TRP A O 1
ATOM 759 N N . ASN A 1 97 ? -2.224 -16.317 -24.299 1.00 60.53 97 ASN A N 1
ATOM 760 C CA . ASN A 1 97 ? -2.962 -17.392 -23.611 1.00 60.53 97 ASN A CA 1
ATOM 761 C C . ASN A 1 97 ? -4.180 -16.903 -22.795 1.00 60.53 97 ASN A C 1
ATOM 763 O O . ASN A 1 97 ? -4.959 -17.721 -22.310 1.00 60.53 97 ASN A O 1
ATOM 767 N N . LEU A 1 98 ? -4.337 -15.588 -22.604 1.00 56.75 98 LEU A N 1
ATOM 768 C CA . LEU A 1 98 ? -5.469 -14.979 -21.897 1.00 56.75 98 LEU A CA 1
ATOM 769 C C . LEU A 1 98 ? -6.578 -14.485 -22.842 1.00 56.75 98 LEU A C 1
ATOM 771 O O . LEU A 1 98 ? -7.617 -14.030 -22.361 1.00 56.75 98 LEU A O 1
ATOM 775 N N . LEU A 1 99 ? -6.373 -14.555 -24.162 1.00 50.84 99 LEU A N 1
ATOM 776 C CA . LEU A 1 99 ? -7.393 -14.244 -25.163 1.00 50.84 99 LEU A CA 1
ATOM 777 C C . LEU A 1 99 ? -8.096 -15.553 -25.584 1.00 50.84 99 LEU A C 1
ATOM 779 O O . LEU A 1 99 ? -7.396 -16.495 -25.955 1.00 50.84 99 LEU A O 1
ATOM 783 N N . PRO A 1 100 ? -9.437 -15.646 -25.479 1.00 57.12 100 PRO A N 1
ATOM 784 C CA . PRO A 1 100 ? -10.194 -16.834 -25.879 1.00 57.12 100 PRO A CA 1
ATOM 785 C C . PRO A 1 100 ? -10.198 -17.069 -27.394 1.00 57.12 100 PRO A C 1
ATOM 787 O O . PRO A 1 100 ? -10.107 -16.077 -28.156 1.00 57.12 100 PRO A O 1
#

Secondary structure (DSSP, 8-state):
--HHHHHHHHTTTS-HHHHHHHHHHHHHTS-SPPPPTTS--HHHHHHHHHHHHHHHTT----HHHHHHHHHHHHHHHHHHTGGGGS-HHHHHHHHHTT--

Solvent-accessible surface area (backbone atoms only — not comparable to full-atom values): 5878 Å² total; per-residue (Å²): 133,60,47,68,58,54,43,64,74,39,53,90,80,43,54,73,68,56,44,50,45,52,38,47,31,50,64,45,52,58,73,91,62,70,66,43,98,86,71,39,45,62,68,57,48,49,51,52,53,48,56,52,47,35,64,76,67,65,66,78,68,53,74,66,57,52,52,51,42,49,52,53,11,52,56,50,23,56,58,73,54,44,57,78,78,46,59,69,67,60,37,46,55,62,56,56,75,70,57,132

Sequence (100 aa):
MSAVVAAKVMETFLTPKHLFEIIACIEATIPFQPISKDGLNATERLYQKLKETNTKLNINLSYGEIYETVKKSVRLSNRDVSGFASPSSIFLDNTWNLLP

Foldseek 3Di:
DDLVVVCVVCVVPDDPLVSLLVSLLVQLLPPDDDQDPVRHDSLRVSLVVSVVCCVVVVSPDDNVSSVVSSVVSNVNNCVSCVLVVDDPVSSVVVVVVPPD